Protein AF-A0A7Z8E0K6-F1 (afdb_monomer)

Mean predicted aligned error: 4.0 Å

pLDDT: mean 88.73, std 6.21, range [63.81, 94.44]

Radius of gyration: 12.3 Å; Cα contacts (8 Å, |Δi|>4): 102; chains: 1; bounding box: 30×15×34 Å

Organism: Escherichia albertii (NCBI:txid208962)

Structure (mmCIF, N/CA/C/O backbone):
data_AF-A0A7Z8E0K6-F1
#
_entry.id   AF-A0A7Z8E0K6-F1
#
loop_
_atom_site.group_PDB
_atom_site.id
_atom_site.type_symbol
_atom_site.label_atom_id
_atom_site.label_alt_id
_atom_site.label_comp_id
_atom_site.label_asym_id
_atom_site.label_entity_id
_atom_site.label_seq_id
_atom_site.pdbx_PDB_ins_code
_atom_site.Cartn_x
_atom_site.Cartn_y
_atom_site.Cartn_z
_atom_site.occupancy
_atom_site.B_iso_or_equiv
_atom_site.auth_seq_id
_atom_site.auth_comp_id
_atom_site.auth_asym_id
_atom_site.auth_atom_id
_atom_site.pdbx_PDB_model_num
ATOM 1 N N . MET A 1 1 ? -13.926 2.342 11.105 1.00 92.69 1 MET A N 1
ATOM 2 C CA . MET A 1 1 ? -12.570 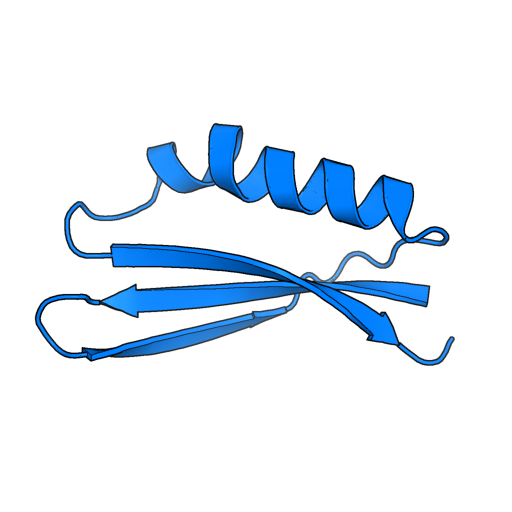1.759 11.200 1.00 92.69 1 MET A CA 1
ATOM 3 C C . MET A 1 1 ? -11.735 2.295 10.049 1.00 92.69 1 MET A C 1
ATOM 5 O O . MET A 1 1 ? -12.268 3.033 9.231 1.00 92.69 1 MET A O 1
ATOM 9 N N . TYR A 1 2 ? -10.446 1.997 10.017 1.00 93.81 2 TYR A N 1
ATOM 10 C CA . TYR A 1 2 ? -9.549 2.382 8.934 1.00 93.81 2 TYR A CA 1
ATOM 11 C C . TYR A 1 2 ? -8.865 1.140 8.387 1.00 93.81 2 TYR A C 1
ATOM 13 O O . TYR A 1 2 ? -8.615 0.204 9.137 1.00 93.81 2 TYR A O 1
ATOM 21 N N . GLU A 1 3 ? -8.550 1.135 7.111 1.00 94.44 3 GLU A N 1
ATOM 22 C CA . GLU A 1 3 ? -7.794 0.074 6.450 1.00 94.44 3 GLU A CA 1
ATOM 23 C C . GLU A 1 3 ? -6.845 0.689 5.433 1.00 94.44 3 GLU A C 1
ATOM 25 O O . GLU A 1 3 ? -6.928 1.890 5.159 1.00 94.44 3 GLU A O 1
ATOM 30 N N . ILE A 1 4 ? -5.942 -0.125 4.902 1.00 94.19 4 ILE A N 1
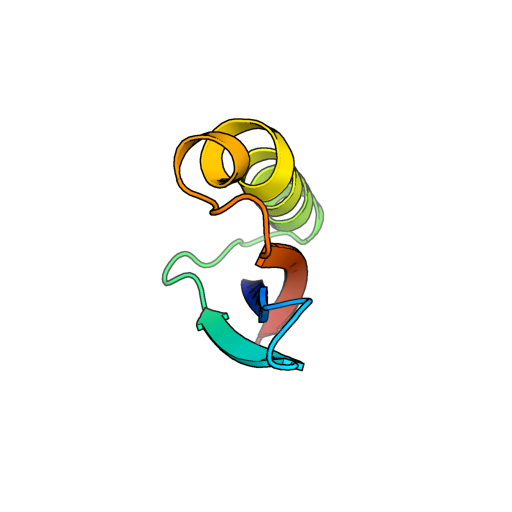ATOM 31 C CA . ILE A 1 4 ? -4.948 0.321 3.939 1.00 94.19 4 ILE A CA 1
ATOM 32 C C . ILE A 1 4 ? -5.303 -0.282 2.582 1.00 94.19 4 ILE A C 1
ATOM 34 O O . ILE A 1 4 ? -5.530 -1.488 2.458 1.00 94.19 4 ILE A O 1
ATOM 38 N N . HIS A 1 5 ? -5.395 0.577 1.575 1.00 94.19 5 HIS A N 1
ATOM 39 C CA . HIS A 1 5 ? -5.505 0.191 0.172 1.00 94.19 5 HIS A CA 1
ATOM 40 C C . HIS A 1 5 ? -4.137 0.375 -0.459 1.00 94.19 5 HIS A C 1
ATOM 42 O O . HIS A 1 5 ? -3.527 1.430 -0.299 1.00 94.19 5 HIS A O 1
ATOM 48 N N . ILE A 1 6 ? -3.650 -0.656 -1.128 1.00 91.06 6 ILE A N 1
ATOM 49 C CA . ILE A 1 6 ? -2.359 -0.660 -1.803 1.00 91.06 6 ILE A CA 1
ATOM 50 C C . ILE A 1 6 ? -2.646 -0.700 -3.295 1.00 91.06 6 ILE A C 1
ATOM 52 O O . ILE A 1 6 ? -3.422 -1.533 -3.754 1.00 91.06 6 ILE A O 1
ATOM 56 N N . LYS A 1 7 ? -2.016 0.199 -4.035 1.00 91.75 7 LYS A N 1
ATOM 57 C CA . LYS A 1 7 ? -2.038 0.226 -5.488 1.00 91.75 7 LYS A CA 1
ATOM 58 C C . LYS A 1 7 ? -0.627 -0.033 -5.989 1.00 91.75 7 LYS A C 1
ATOM 60 O O . LYS A 1 7 ? 0.291 0.694 -5.608 1.00 91.75 7 LYS A O 1
ATOM 65 N N . LEU A 1 8 ? -0.478 -1.067 -6.803 1.00 90.88 8 LEU A N 1
ATOM 66 C CA . LEU A 1 8 ? 0.723 -1.376 -7.564 1.00 90.88 8 LEU A CA 1
ATOM 67 C C . LEU A 1 8 ? 0.463 -0.991 -9.015 1.00 90.88 8 LEU A C 1
ATOM 69 O O . LEU A 1 8 ? -0.590 -1.309 -9.560 1.00 90.88 8 LEU A O 1
ATOM 73 N N . ARG A 1 9 ? 1.392 -0.264 -9.622 1.00 91.44 9 ARG A N 1
ATOM 74 C CA . ARG A 1 9 ? 1.313 0.135 -11.023 1.00 91.44 9 ARG A CA 1
ATOM 75 C C . ARG A 1 9 ? 2.617 -0.206 -11.713 1.00 91.44 9 ARG A C 1
ATOM 77 O O . ARG A 1 9 ? 3.659 0.254 -11.266 1.00 91.44 9 ARG A O 1
ATOM 84 N N . ASN A 1 10 ? 2.570 -0.952 -12.806 1.00 90.81 10 ASN A N 1
ATOM 85 C CA . ASN A 1 10 ? 3.733 -1.110 -13.666 1.00 90.81 10 ASN A CA 1
ATOM 86 C C . ASN A 1 10 ? 3.923 0.187 -14.473 1.00 90.81 10 ASN A C 1
ATOM 88 O O . ASN A 1 10 ? 3.016 0.629 -15.177 1.00 90.81 10 ASN A O 1
ATOM 92 N N . VAL A 1 11 ? 5.083 0.833 -14.352 1.00 89.38 11 VAL A N 1
ATOM 93 C CA . VAL A 1 11 ? 5.361 2.127 -15.001 1.00 89.38 11 VAL A CA 1
ATOM 94 C C . VAL A 1 11 ? 5.632 1.993 -16.501 1.00 89.38 11 VAL A C 1
ATOM 96 O O . VAL A 1 11 ? 5.558 2.989 -17.216 1.00 89.38 11 VAL A O 1
ATOM 99 N N . VAL A 1 12 ? 5.919 0.778 -16.978 1.00 91.00 12 VAL A N 1
ATOM 100 C CA . VAL A 1 12 ? 6.198 0.458 -18.384 1.00 91.00 12 VAL A CA 1
ATOM 101 C C . VAL A 1 12 ? 4.918 0.050 -19.114 1.00 91.00 12 VAL A C 1
ATOM 103 O O . VAL A 1 12 ? 4.605 0.621 -20.156 1.00 91.00 12 VAL A O 1
ATOM 106 N N . THR A 1 13 ? 4.159 -0.910 -18.574 1.00 93.12 13 THR A N 1
ATOM 107 C CA . THR A 1 13 ? 2.915 -1.405 -19.201 1.00 93.12 13 THR A CA 1
ATOM 108 C C . THR A 1 13 ? 1.697 -0.557 -18.842 1.00 93.12 13 THR A C 1
ATOM 110 O O . THR A 1 13 ? 0.701 -0.559 -19.562 1.00 93.12 13 THR A O 1
ATOM 113 N N . GLY A 1 14 ? 1.767 0.193 -17.739 1.00 90.69 14 GLY A N 1
ATOM 114 C CA . GLY A 1 14 ? 0.647 0.957 -17.199 1.00 90.69 14 GLY A CA 1
ATOM 115 C C . GLY A 1 14 ? -0.388 0.108 -16.459 1.00 90.69 14 GLY A C 1
ATOM 116 O O . GLY A 1 14 ? -1.370 0.673 -15.982 1.00 90.69 14 GLY A O 1
ATOM 117 N N . GLU A 1 15 ? -0.186 -1.207 -16.353 1.00 92.25 15 GLU A N 1
ATOM 118 C CA . GLU A 1 15 ? -1.095 -2.117 -15.654 1.00 92.25 15 GLU A CA 1
ATOM 119 C C . GLU A 1 15 ? -1.158 -1.799 -14.161 1.00 92.25 15 GLU A C 1
ATOM 121 O O . GLU A 1 15 ? -0.158 -1.430 -13.540 1.00 92.2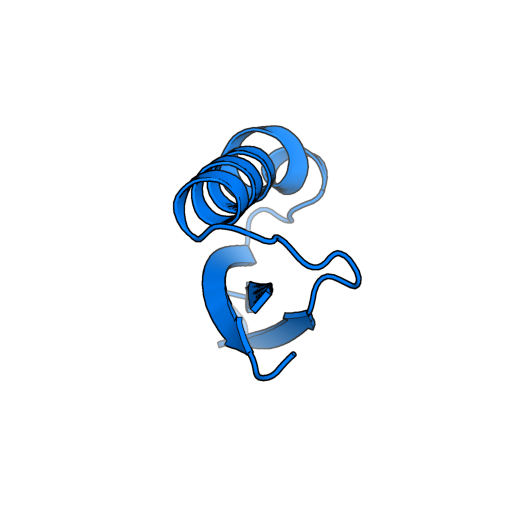5 15 GLU A O 1
ATOM 126 N N . GLU A 1 16 ? -2.351 -1.932 -13.584 1.00 92.81 16 GLU A N 1
ATOM 127 C CA . GLU A 1 16 ? -2.613 -1.579 -12.194 1.00 92.81 16 GLU A CA 1
ATOM 128 C C . GLU A 1 16 ? -3.249 -2.740 -11.442 1.00 92.81 16 GLU A C 1
ATOM 130 O O . GLU A 1 16 ? -4.274 -3.289 -11.849 1.00 92.81 16 GLU A O 1
ATOM 135 N N . GLU A 1 17 ? -2.698 -3.033 -10.273 1.00 91.00 17 GLU A N 1
ATOM 136 C CA . GLU A 1 17 ? -3.243 -3.993 -9.331 1.00 91.00 17 GLU A CA 1
ATOM 137 C C . GLU A 1 17 ? -3.608 -3.293 -8.026 1.00 91.00 17 GLU A C 1
ATOM 139 O O . GLU A 1 17 ? -2.859 -2.478 -7.480 1.00 91.00 17 GLU A O 1
ATOM 144 N N . ASN A 1 18 ? -4.794 -3.608 -7.511 1.00 91.62 18 ASN A N 1
ATOM 145 C CA . ASN A 1 18 ? -5.328 -2.983 -6.311 1.00 91.62 18 ASN A CA 1
ATOM 146 C C . ASN A 1 18 ? -5.568 -4.043 -5.241 1.00 91.62 18 ASN A C 1
ATOM 148 O O . ASN A 1 18 ? -6.324 -4.994 -5.433 1.00 91.62 18 ASN A O 1
ATOM 152 N N . TYR A 1 19 ? -4.965 -3.827 -4.081 1.00 88.56 19 TYR A N 1
ATOM 153 C CA . TYR A 1 19 ? -5.017 -4.716 -2.936 1.00 88.56 19 TYR A CA 1
ATOM 154 C C . TYR A 1 19 ? -5.608 -3.996 -1.731 1.00 88.56 19 TYR A C 1
ATOM 156 O O . TYR A 1 19 ? -5.442 -2.791 -1.530 1.00 88.56 19 TYR A O 1
ATOM 164 N N . ARG A 1 20 ? -6.271 -4.759 -0.867 1.00 88.38 20 ARG A N 1
ATOM 165 C CA . ARG A 1 20 ? -6.819 -4.261 0.393 1.00 88.38 20 ARG A CA 1
ATOM 166 C C . ARG A 1 20 ? -6.284 -5.100 1.535 1.00 88.38 20 ARG A C 1
ATOM 168 O O . ARG A 1 20 ? -6.374 -6.325 1.508 1.00 88.38 20 ARG A O 1
ATOM 175 N N . THR A 1 21 ? -5.773 -4.442 2.569 1.00 85.81 21 THR A N 1
ATOM 176 C CA . THR A 1 21 ? -5.331 -5.153 3.768 1.00 85.81 21 THR A CA 1
ATOM 177 C C . THR A 1 21 ? -6.522 -5.757 4.502 1.00 85.81 21 THR A C 1
ATOM 179 O O . THR A 1 21 ? -7.527 -5.081 4.727 1.00 85.81 21 THR A O 1
ATOM 182 N N . THR A 1 22 ? -6.379 -6.994 4.970 1.00 86.25 22 THR A N 1
ATOM 183 C CA . THR A 1 22 ? -7.377 -7.655 5.826 1.00 86.25 22 THR A CA 1
ATOM 184 C C . THR A 1 22 ? -7.464 -7.018 7.216 1.00 86.25 22 THR A C 1
ATOM 186 O O . THR A 1 22 ? -8.516 -7.046 7.857 1.00 86.25 22 THR A O 1
ATOM 189 N N . TYR A 1 23 ? -6.374 -6.402 7.684 1.00 87.81 23 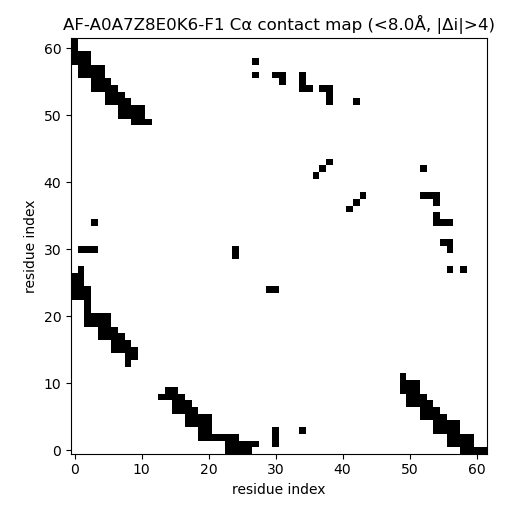TYR A N 1
ATOM 190 C CA . TYR A 1 23 ? -6.314 -5.773 8.997 1.00 87.81 23 TYR A CA 1
ATOM 191 C C . TYR A 1 23 ? -7.063 -4.435 9.035 1.00 87.81 23 TYR A C 1
ATOM 193 O O . TYR A 1 23 ? -6.860 -3.552 8.199 1.00 87.81 23 TYR A O 1
ATOM 201 N N . LYS A 1 24 ? -7.893 -4.258 10.070 1.00 91.94 24 LYS A N 1
ATOM 202 C CA . LYS A 1 24 ? -8.623 -3.015 10.339 1.00 91.94 24 LYS A CA 1
ATOM 203 C C . LYS A 1 24 ? -8.053 -2.308 11.566 1.00 91.94 24 LYS A C 1
ATOM 205 O O . LYS A 1 24 ? -7.877 -2.886 12.635 1.00 91.94 24 LYS A O 1
ATOM 210 N N . TYR A 1 25 ? -7.845 -1.008 11.443 1.00 93.12 25 TYR A N 1
ATOM 211 C CA . TYR A 1 25 ? -7.329 -0.132 12.483 1.00 93.12 25 TYR A CA 1
ATOM 212 C C . TYR A 1 25 ? -8.453 0.688 13.121 1.00 93.12 25 TYR A C 1
ATOM 214 O O . TYR A 1 25 ? -9.351 1.213 12.457 1.00 93.12 25 TYR A O 1
ATOM 222 N N . LYS A 1 26 ? -8.383 0.859 14.443 1.00 93.06 26 LYS A N 1
ATOM 223 C CA . LYS A 1 26 ? -9.336 1.701 15.185 1.00 93.06 26 LYS A CA 1
ATOM 224 C C . LYS A 1 26 ? -9.067 3.203 15.015 1.00 93.06 26 LYS A C 1
ATOM 226 O O . LYS A 1 26 ? -9.992 3.990 15.179 1.00 93.06 26 LYS A O 1
ATOM 231 N N . SER A 1 27 ? -7.845 3.608 14.653 1.00 93.62 27 SER A N 1
ATOM 232 C CA . SER A 1 27 ? -7.468 5.018 14.478 1.00 93.62 27 SER A CA 1
ATOM 233 C C . SER A 1 27 ? -6.726 5.279 13.164 1.00 93.62 27 SER A C 1
ATOM 235 O O . SER A 1 27 ? -5.937 4.448 12.711 1.00 93.62 27 SER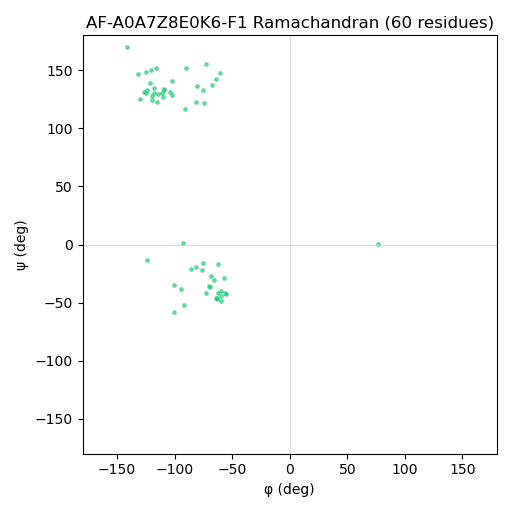 A O 1
ATOM 237 N N . LYS A 1 28 ? -6.946 6.472 12.588 1.00 92.50 28 LYS A N 1
ATOM 238 C CA . LYS A 1 28 ? -6.298 6.927 11.346 1.00 92.50 28 LYS A CA 1
ATOM 239 C C . LYS A 1 28 ? -4.777 6.967 11.491 1.00 92.50 28 LYS A C 1
ATOM 241 O O . LYS A 1 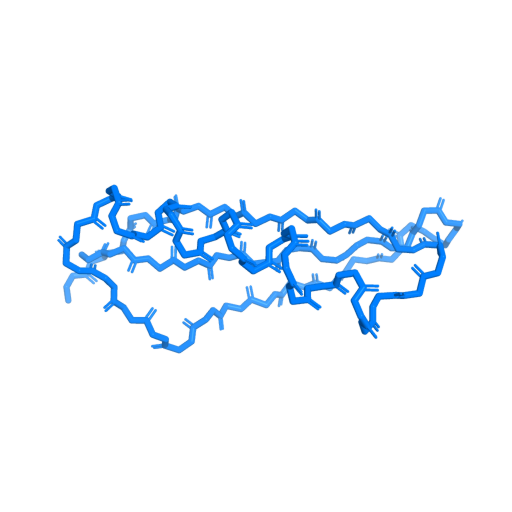28 ? -4.071 6.474 10.626 1.00 92.50 28 LYS A O 1
ATOM 246 N N . GLY A 1 29 ? -4.273 7.491 12.611 1.00 94.00 29 GLY A N 1
ATOM 247 C CA . GLY A 1 29 ? -2.831 7.609 12.852 1.00 94.00 29 GLY A CA 1
ATOM 248 C C . GLY A 1 29 ? -2.105 6.266 12.991 1.00 94.00 29 GLY A C 1
ATOM 249 O O . GLY A 1 29 ? -0.940 6.170 12.617 1.00 94.00 29 GLY A O 1
ATOM 250 N N . LYS A 1 30 ? -2.775 5.216 13.496 1.00 94.00 30 LYS A N 1
ATOM 251 C CA . LYS A 1 30 ? -2.205 3.856 13.504 1.00 94.00 30 LYS A CA 1
ATOM 252 C C . LYS A 1 30 ? -2.184 3.258 12.097 1.00 94.00 30 LYS A C 1
ATOM 254 O O . LYS A 1 30 ? -1.177 2.675 11.720 1.00 94.00 30 LYS A O 1
ATOM 259 N N . ALA A 1 31 ? -3.256 3.449 11.324 1.00 94.06 31 ALA A N 1
ATOM 260 C CA . ALA A 1 31 ? -3.306 3.012 9.930 1.00 94.06 31 ALA A CA 1
ATOM 261 C C . ALA A 1 31 ? -2.246 3.715 9.065 1.00 94.06 31 ALA A C 1
ATOM 263 O O . ALA A 1 31 ? -1.571 3.057 8.289 1.00 94.06 31 ALA A O 1
ATOM 264 N N . ALA A 1 32 ? -2.044 5.026 9.244 1.00 94.31 32 ALA A N 1
ATOM 265 C CA . ALA A 1 32 ? -1.048 5.795 8.494 1.00 94.31 32 ALA A CA 1
ATOM 266 C C . ALA A 1 32 ? 0.382 5.318 8.770 1.00 94.31 32 ALA A C 1
ATOM 268 O O . ALA A 1 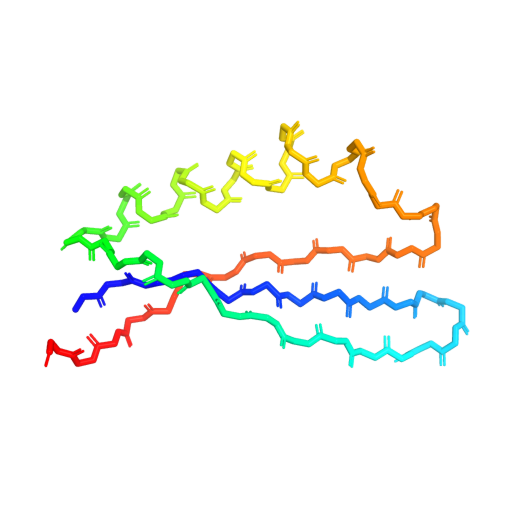32 ? 1.130 5.063 7.836 1.00 94.31 32 ALA A O 1
ATOM 269 N N . ARG A 1 33 ? 0.738 5.106 10.045 1.00 94.25 33 ARG A N 1
ATOM 270 C CA . ARG A 1 33 ? 2.045 4.534 10.405 1.00 94.25 33 ARG A CA 1
ATOM 271 C C . ARG A 1 33 ? 2.260 3.148 9.803 1.00 94.2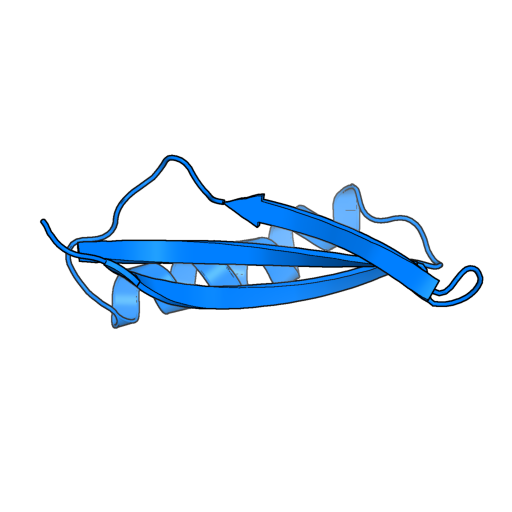5 33 ARG A C 1
ATOM 273 O O . ARG A 1 33 ? 3.354 2.851 9.346 1.00 94.25 33 ARG A O 1
ATOM 280 N N . ALA A 1 34 ? 1.224 2.312 9.788 1.00 91.88 34 ALA A N 1
ATOM 281 C CA . ALA A 1 34 ? 1.309 0.994 9.173 1.00 91.88 34 ALA A CA 1
ATOM 282 C C . ALA A 1 34 ? 1.433 1.060 7.640 1.00 91.88 34 ALA A C 1
ATOM 284 O O . ALA A 1 34 ? 2.182 0.273 7.074 1.00 91.88 34 ALA A O 1
ATOM 285 N N . ALA A 1 35 ? 0.755 2.006 6.981 1.00 91.62 35 ALA A N 1
ATOM 286 C CA . ALA A 1 35 ? 0.880 2.225 5.541 1.00 91.62 35 ALA A CA 1
ATOM 287 C C . ALA A 1 35 ? 2.302 2.659 5.159 1.00 91.62 35 ALA A C 1
ATOM 289 O O . ALA A 1 35 ? 2.886 2.054 4.268 1.00 91.62 35 ALA A O 1
ATOM 290 N N . ILE A 1 36 ? 2.876 3.622 5.891 1.00 90.88 36 ILE A N 1
ATOM 291 C CA . ILE A 1 36 ? 4.261 4.087 5.698 1.00 90.88 36 ILE A CA 1
ATOM 292 C C . ILE A 1 36 ? 5.246 2.936 5.901 1.00 90.88 36 ILE A C 1
ATOM 294 O O . ILE A 1 36 ? 6.079 2.661 5.046 1.00 90.88 36 ILE A O 1
ATOM 298 N N . ARG A 1 37 ? 5.098 2.190 7.002 1.00 89.00 37 ARG A N 1
ATOM 299 C CA . ARG A 1 37 ? 5.929 1.014 7.272 1.00 89.00 37 ARG A CA 1
ATOM 300 C C . ARG A 1 37 ? 5.862 -0.011 6.141 1.00 89.00 37 ARG A C 1
ATOM 302 O O . ARG A 1 37 ? 6.878 -0.584 5.763 1.00 89.00 37 ARG A O 1
ATOM 309 N N . TYR A 1 38 ? 4.675 -0.250 5.591 1.00 86.44 38 TYR A N 1
ATOM 310 C CA . TYR A 1 38 ? 4.527 -1.158 4.462 1.00 86.44 38 TYR A CA 1
ATOM 311 C C . TYR A 1 38 ? 5.254 -0.638 3.216 1.00 86.44 38 TYR A C 1
ATOM 313 O O . TYR A 1 38 ? 5.990 -1.402 2.597 1.00 86.44 38 TYR A O 1
ATOM 321 N N . THR A 1 39 ? 5.103 0.645 2.873 1.00 86.00 39 THR A N 1
ATOM 322 C CA . THR A 1 39 ? 5.735 1.229 1.680 1.00 86.00 39 THR A CA 1
ATOM 323 C C . THR A 1 39 ? 7.249 1.374 1.793 1.00 86.00 39 THR A C 1
ATOM 325 O O . THR A 1 39 ? 7.935 1.202 0.793 1.00 86.00 39 THR A O 1
ATOM 328 N N . GLU A 1 40 ? 7.775 1.679 2.980 1.00 86.50 40 GLU A N 1
ATOM 329 C CA . GLU A 1 40 ? 9.199 1.981 3.180 1.00 86.50 40 GLU A CA 1
ATOM 330 C C . GLU A 1 40 ? 10.020 0.761 3.614 1.00 86.50 40 GLU A C 1
ATOM 332 O O . GLU A 1 40 ? 11.154 0.599 3.174 1.00 86.50 40 GLU A O 1
ATOM 337 N N . GLU A 1 41 ? 9.477 -0.119 4.462 1.00 83.12 41 GLU A N 1
ATOM 338 C CA . GLU A 1 41 ? 10.257 -1.228 5.038 1.00 83.12 41 GLU A CA 1
ATOM 339 C C . GLU A 1 41 ? 10.003 -2.572 4.345 1.00 83.12 41 GLU A C 1
ATOM 341 O O . GLU A 1 41 ? 10.895 -3.424 4.282 1.00 83.12 41 GLU A O 1
ATOM 346 N N . ILE A 1 42 ? 8.768 -2.804 3.891 1.00 74.50 42 ILE A N 1
ATOM 347 C CA . ILE A 1 42 ? 8.323 -4.120 3.417 1.00 74.50 42 ILE A CA 1
ATOM 348 C C . ILE A 1 42 ? 8.353 -4.169 1.894 1.00 74.50 42 ILE A C 1
ATOM 350 O O . ILE A 1 42 ? 9.060 -5.000 1.333 1.00 74.50 42 ILE A O 1
ATOM 354 N N . ALA A 1 43 ? 7.621 -3.276 1.227 1.00 79.44 43 ALA A N 1
ATOM 355 C CA . ALA A 1 43 ? 7.444 -3.285 -0.220 1.00 79.44 43 ALA A CA 1
ATOM 356 C C . ALA A 1 43 ? 8.758 -3.271 -1.025 1.00 79.44 43 ALA A C 1
ATOM 358 O O . ALA A 1 43 ? 8.860 -4.075 -1.949 1.00 79.44 43 ALA A O 1
ATOM 359 N N . PRO A 1 44 ? 9.800 -2.484 -0.680 1.00 79.12 44 PRO A N 1
ATOM 360 C CA . PRO A 1 44 ? 11.035 -2.442 -1.470 1.00 79.12 44 PRO A CA 1
ATOM 361 C C . PRO A 1 44 ? 11.779 -3.781 -1.546 1.00 79.12 44 PRO A C 1
ATOM 363 O O . PRO A 1 44 ? 12.631 -3.954 -2.408 1.00 79.12 44 PRO A O 1
ATOM 366 N N . LYS A 1 45 ? 11.466 -4.738 -0.661 1.00 79.31 45 LYS A N 1
ATOM 367 C CA . LYS A 1 45 ? 12.063 -6.082 -0.670 1.00 79.31 45 LYS A CA 1
ATOM 368 C C . LYS A 1 45 ? 11.423 -7.032 -1.682 1.00 79.31 45 LYS A C 1
ATOM 370 O O . LYS A 1 45 ? 12.021 -8.054 -1.994 1.00 79.31 45 LYS A O 1
ATOM 375 N N . TYR A 1 46 ? 10.210 -6.727 -2.137 1.00 72.88 46 TYR A N 1
ATOM 376 C CA . TYR A 1 46 ? 9.397 -7.623 -2.969 1.00 72.88 46 TYR A CA 1
ATOM 377 C C . TYR A 1 46 ? 8.974 -6.991 -4.294 1.00 72.88 46 TYR A C 1
ATOM 379 O O . TYR A 1 46 ? 8.487 -7.689 -5.174 1.00 72.88 46 TYR A O 1
ATOM 387 N N . LYS A 1 47 ? 9.133 -5.674 -4.409 1.00 75.88 47 LYS A N 1
ATOM 388 C CA . LYS A 1 47 ? 8.704 -4.877 -5.547 1.00 75.88 47 LYS A CA 1
ATOM 389 C C . LYS A 1 47 ? 9.706 -4.985 -6.693 1.00 75.88 47 LYS A C 1
ATOM 391 O O . LYS A 1 47 ? 10.915 -4.886 -6.472 1.00 75.88 47 LYS A O 1
ATOM 396 N N . LEU A 1 48 ? 9.200 -5.151 -7.909 1.00 78.44 48 LEU A N 1
ATOM 397 C CA . LEU A 1 48 ? 10.024 -5.138 -9.112 1.00 78.44 48 LEU A CA 1
ATOM 398 C C . LEU A 1 48 ? 10.492 -3.705 -9.436 1.00 78.44 48 LEU A C 1
ATOM 400 O O . LEU A 1 48 ? 9.830 -2.736 -9.052 1.00 78.44 48 LEU A O 1
ATOM 404 N N . PRO A 1 49 ? 11.618 -3.533 -10.158 1.00 80.88 49 PRO A N 1
ATOM 405 C CA . PRO A 1 49 ? 12.166 -2.208 -10.479 1.00 80.88 49 PRO A CA 1
ATOM 406 C C . PRO A 1 49 ? 11.187 -1.288 -11.223 1.00 80.88 49 PRO A C 1
ATOM 408 O O . PRO A 1 49 ? 11.255 -0.070 -11.092 1.00 80.88 49 PRO A O 1
ATOM 411 N N . GLU A 1 50 ? 10.281 -1.882 -11.995 1.00 85.75 50 GLU A N 1
ATOM 412 C CA . GLU A 1 50 ? 9.329 -1.205 -12.880 1.00 85.75 50 GLU A CA 1
ATOM 413 C C . GLU A 1 50 ? 7.983 -0.937 -12.206 1.00 85.75 50 GLU A C 1
ATOM 415 O O . GLU A 1 50 ? 7.063 -0.414 -12.827 1.00 85.75 50 GLU A O 1
ATOM 420 N N . GLU A 1 51 ? 7.821 -1.305 -10.943 1.00 88.31 51 GLU A N 1
ATOM 421 C CA . GLU A 1 51 ? 6.577 -1.049 -10.238 1.00 88.31 51 GLU A CA 1
ATOM 422 C C . GLU A 1 51 ? 6.635 0.316 -9.543 1.00 88.31 51 GLU A C 1
ATOM 424 O O . GLU A 1 51 ? 7.678 0.790 -9.093 1.00 88.31 51 GLU A O 1
ATOM 429 N N . GLU A 1 52 ? 5.481 0.940 -9.361 1.00 88.25 52 GLU A N 1
ATOM 430 C CA . GLU A 1 52 ? 5.218 2.065 -8.476 1.00 88.25 52 GLU A CA 1
ATOM 431 C C . GLU A 1 52 ? 4.185 1.606 -7.445 1.00 88.25 52 GLU A C 1
ATOM 433 O O . GLU A 1 52 ? 3.175 1.001 -7.797 1.00 88.25 52 GLU A O 1
ATOM 438 N N . LEU A 1 53 ? 4.450 1.841 -6.157 1.00 90.12 53 LEU A N 1
ATOM 439 C CA . LEU A 1 53 ? 3.582 1.377 -5.076 1.00 90.12 53 LEU A CA 1
ATOM 440 C C . LEU A 1 53 ? 3.081 2.572 -4.282 1.00 90.12 53 LEU A C 1
ATOM 442 O O . LEU A 1 53 ? 3.872 3.370 -3.788 1.00 90.12 53 LEU A O 1
ATOM 446 N N . THR A 1 54 ? 1.766 2.650 -4.114 1.00 90.62 54 THR A N 1
ATOM 447 C CA . THR A 1 54 ? 1.101 3.663 -3.294 1.00 90.62 54 THR A CA 1
ATOM 448 C C . THR A 1 54 ? 0.244 2.981 -2.238 1.00 90.62 54 THR A C 1
ATOM 450 O O . THR A 1 54 ? -0.541 2.093 -2.558 1.00 90.62 54 THR A O 1
ATOM 453 N N . ALA A 1 55 ? 0.342 3.414 -0.979 1.00 91.94 55 ALA A N 1
ATOM 454 C CA . ALA A 1 55 ? -0.552 2.969 0.088 1.00 91.94 55 ALA A CA 1
ATOM 455 C C . ALA A 1 55 ? -1.409 4.131 0.603 1.00 91.94 55 ALA A C 1
ATOM 457 O O . ALA A 1 55 ? -0.902 5.192 0.959 1.00 91.94 55 ALA A O 1
ATOM 458 N N . SER A 1 56 ? -2.719 3.914 0.677 1.00 92.44 56 SER A N 1
ATOM 459 C CA . SER A 1 56 ? -3.710 4.904 1.097 1.00 92.44 56 SER A CA 1
ATOM 460 C C . SER A 1 56 ? -4.501 4.420 2.303 1.00 92.44 56 SER A C 1
ATOM 462 O O . SER A 1 56 ? -4.920 3.268 2.369 1.00 92.44 56 SER A O 1
ATOM 464 N N . VAL A 1 57 ? -4.754 5.315 3.260 1.00 94.44 57 VAL A N 1
ATOM 465 C CA . VAL A 1 57 ? -5.594 5.015 4.428 1.00 94.44 57 VAL A CA 1
ATOM 466 C C . VAL A 1 57 ? -7.041 5.376 4.131 1.00 94.44 57 VAL A C 1
ATOM 468 O O . VAL A 1 57 ? -7.379 6.553 3.997 1.00 94.44 57 VAL A O 1
ATOM 471 N N . VAL A 1 58 ? -7.915 4.374 4.126 1.00 94.00 58 VAL A 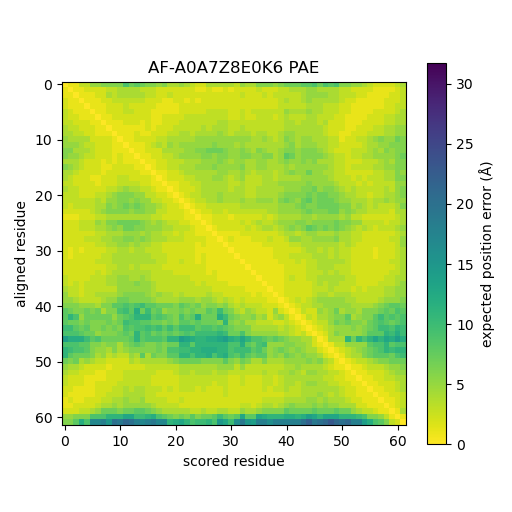N 1
ATOM 472 C CA . VAL A 1 58 ? -9.336 4.537 3.815 1.00 94.00 58 VAL A CA 1
ATOM 473 C C . VAL A 1 58 ? -10.181 4.355 5.071 1.00 94.00 58 VAL A C 1
ATOM 475 O O . VAL A 1 58 ? -9.988 3.425 5.857 1.00 94.00 58 VAL A O 1
ATOM 478 N N . LYS A 1 59 ? -11.130 5.272 5.290 1.00 93.75 59 LYS A N 1
ATOM 479 C CA . LYS A 1 59 ? -12.119 5.162 6.368 1.00 93.75 59 LYS A CA 1
ATOM 480 C C . LYS A 1 59 ? -13.237 4.230 5.912 1.00 93.75 59 LYS A C 1
ATOM 482 O O . LYS A 1 59 ? -13.923 4.516 4.940 1.00 93.75 59 LYS A O 1
ATOM 487 N N . VAL A 1 60 ? -13.473 3.167 6.669 1.00 90.25 60 VAL A N 1
ATOM 488 C CA . VAL A 1 60 ? -14.550 2.205 6.417 1.00 90.25 60 VAL A CA 1
ATOM 489 C C . VAL A 1 60 ? -15.574 2.195 7.539 1.00 90.25 60 VAL A C 1
ATOM 491 O O . VAL A 1 60 ? -15.255 2.485 8.703 1.00 90.25 60 VAL A O 1
ATOM 494 N N . LYS A 1 61 ? -16.821 1.850 7.198 1.00 83.12 61 LYS A N 1
ATOM 495 C CA . LYS A 1 61 ? -17.855 1.580 8.202 1.00 83.12 61 LYS A CA 1
ATOM 496 C C . LYS A 1 61 ? -17.411 0.411 9.090 1.00 83.12 61 LYS A C 1
ATOM 498 O O . LYS A 1 61 ? -16.581 -0.410 8.693 1.00 83.12 61 LYS A O 1
ATOM 503 N N . LYS A 1 62 ? -17.834 0.476 10.351 1.00 63.81 62 LYS A N 1
ATOM 504 C CA . LYS A 1 62 ? -17.482 -0.518 11.363 1.00 63.81 62 LYS A CA 1
ATOM 505 C C . LYS A 1 62 ? -18.165 -1.835 11.016 1.00 63.81 62 LYS A C 1
ATOM 507 O O . LYS A 1 62 ? -19.341 -1.750 10.616 1.00 63.81 62 LYS A O 1
#

Secondary structure (DSSP, 8-state):
-EEEEEEEEETTT--EEEEE-S--BSSHHHHHHHHHHIIIIIGGGT--TTEEEEEEEEE---

Foldseek 3Di:
DKWKKKWKAQQVVRDIDIDTDPDDDPDQVVRVVVQCCCVPPPQVVPDDPRIDMDMDMDDDDD

Sequence (62 aa):
MYEIHIKLRNVVTGEEENYRTTYKYKSKGKAARAAIRYTEEIAPKYKLPEEELTASVVKVKK

Solvent-accessible surface area (backbone atoms only — not comparable to full-atom values): 3596 Å² total; per-residue (Å²): 62,19,31,42,37,37,39,41,31,34,75,82,82,64,50,74,48,80,48,71,54,88,64,73,27,89,41,64,71,61,34,45,55,51,36,49,47,40,62,71,72,49,41,70,79,76,57,58,93,55,51,45,80,48,67,42,75,42,82,43,84,121

Nearest PDB structures (foldseek):
  6lgw-assembly2_F  TM=3.552E-01  e=1.331E+00  Lyssavirus rabies
  3pr5-assembly1_B  TM=5.503E-01  e=8.973E+00  Saccharolobus solfataricus
  3v6k-assembly2_J  TM=5.370E-01  e=8.454E+00  Saccharolobus solfataricus P2
  2uvr-assembly1_A  TM=5.247E-01  e=7.504E+00  Saccharolobus solfataricus P2